Protein AF-A0A535LBJ1-F1 (afdb_monomer_lite)

Foldseek 3Di:
DADAQQRVLVVVVVCVVVVDPDDDDDDDFPDDQPPLVVLLVVLCVVPVPDDDPVVVVSSQVSSCVSSVNVSVVSVVRRVVVV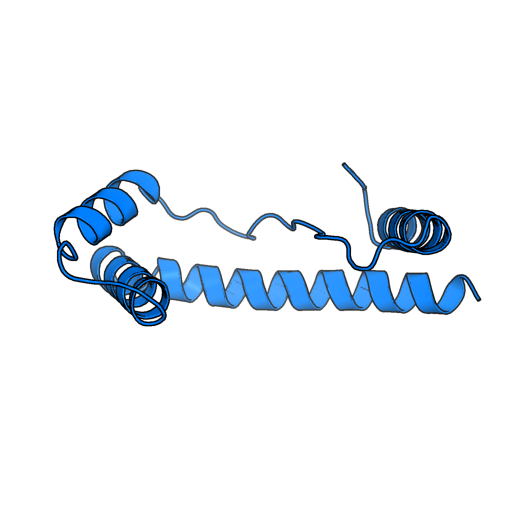VVRVVRNVVSNVVVD

Secondary structure (DSSP, 8-state):
---HHHHHHHHHHHHHHTT-S--------SS--TTHHHHHHHHHHH-TT--GGGHHHHHHHHHHHHTTTHHHHHHHHHHHHHHHHHHHHHHHHHTT-

Sequence (97 aa):
RVDGGEEASRTLAAAWETGSKGVVLCVPPPHELENAEPLVEQAIGELTNLAGAEVTPRLLARVAELSGGRSFEINVDLVVNNARVAAQVARAFAEIG

pLDDT: mean 95.64, std 4.15, range [59.72, 98.25]

Structure (mmCIF, N/CA/C/O backbone):
data_AF-A0A535LBJ1-F1
#
_entry.id   AF-A0A535LBJ1-F1
#
loop_
_atom_site.group_PDB
_atom_site.id
_atom_site.type_symbol
_atom_site.label_atom_id
_atom_site.label_alt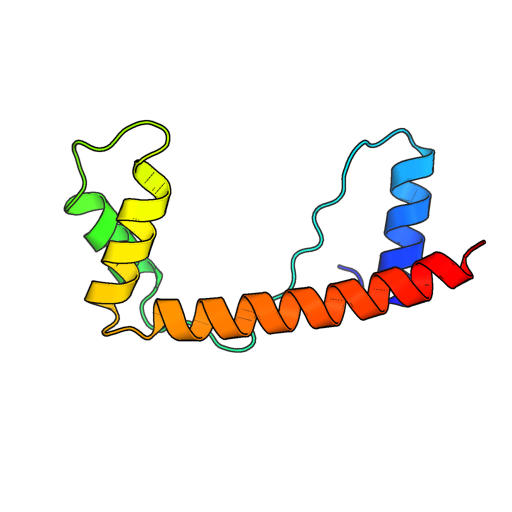_id
_atom_site.label_comp_id
_atom_site.label_asym_id
_atom_site.label_entity_id
_atom_site.label_seq_id
_atom_site.pdbx_PDB_ins_code
_atom_site.Cartn_x
_atom_site.Cartn_y
_atom_site.Cartn_z
_atom_site.occupancy
_atom_site.B_iso_or_equiv
_atom_site.auth_seq_id
_atom_site.auth_comp_id
_atom_site.auth_asym_id
_atom_site.auth_atom_id
_atom_site.pdbx_PDB_model_num
ATOM 1 N N . ARG A 1 1 ? 5.036 12.013 -11.044 1.00 90.88 1 ARG A N 1
ATOM 2 C CA . ARG A 1 1 ? 4.055 11.158 -11.748 1.00 90.88 1 ARG A CA 1
ATOM 3 C C . ARG A 1 1 ? 4.796 10.507 -12.897 1.00 90.88 1 ARG A C 1
ATOM 5 O O . ARG A 1 1 ? 5.603 11.202 -13.490 1.00 90.88 1 ARG A O 1
ATOM 12 N N . VAL A 1 2 ? 4.567 9.222 -13.133 1.00 95.44 2 VAL A N 1
ATOM 13 C CA . VAL A 1 2 ? 5.080 8.487 -14.295 1.00 95.44 2 VAL A CA 1
ATOM 14 C C . VAL A 1 2 ? 3.893 7.781 -14.932 1.00 95.44 2 VAL A C 1
ATOM 16 O O . VAL A 1 2 ? 3.000 7.336 -14.205 1.00 95.44 2 VAL A O 1
ATOM 19 N N . ASP A 1 3 ? 3.858 7.700 -16.253 1.00 94.00 3 ASP A N 1
ATOM 20 C CA . ASP A 1 3 ? 2.769 7.099 -17.004 1.00 94.00 3 ASP A CA 1
ATOM 21 C C . ASP A 1 3 ? 3.275 5.817 -17.702 1.00 94.00 3 ASP A C 1
ATOM 23 O O . ASP A 1 3 ? 4.076 5.829 -18.636 1.00 94.00 3 ASP A O 1
ATOM 27 N N . GLY A 1 4 ? 2.794 4.665 -17.225 1.00 92.69 4 GLY A N 1
ATOM 28 C CA . GLY A 1 4 ? 3.104 3.353 -17.801 1.00 92.69 4 GLY A CA 1
ATOM 29 C C . GLY A 1 4 ? 4.431 2.722 -17.351 1.00 92.69 4 GLY A C 1
ATOM 30 O O . GLY A 1 4 ? 5.237 3.306 -16.626 1.00 92.69 4 GLY A O 1
ATOM 31 N N . GLY A 1 5 ? 4.633 1.468 -17.770 1.00 94.69 5 GLY A N 1
ATOM 32 C CA . GLY A 1 5 ? 5.759 0.638 -17.325 1.00 94.69 5 GLY A CA 1
ATOM 33 C C . GLY A 1 5 ? 7.126 1.104 -17.830 1.00 94.69 5 GLY A C 1
ATOM 34 O O . GLY A 1 5 ? 8.105 0.995 -17.100 1.00 94.69 5 GLY A O 1
ATOM 35 N N . GLU A 1 6 ? 7.189 1.658 -19.043 1.00 95.44 6 GLU A N 1
ATOM 36 C CA . GLU A 1 6 ? 8.439 2.119 -19.664 1.00 95.44 6 GLU A CA 1
ATOM 37 C C . GLU A 1 6 ? 9.001 3.389 -19.019 1.00 95.44 6 GLU A C 1
ATOM 39 O O . GLU A 1 6 ? 10.208 3.526 -18.826 1.00 95.44 6 GLU A O 1
ATOM 44 N N . GLU A 1 7 ? 8.142 4.355 -18.689 1.00 96.31 7 GLU A N 1
ATOM 45 C CA . GLU A 1 7 ? 8.597 5.562 -18.001 1.00 96.31 7 GLU A CA 1
ATOM 46 C C . GLU A 1 7 ? 9.017 5.235 -16.565 1.00 96.31 7 GLU A C 1
ATOM 48 O O . GLU A 1 7 ? 10.059 5.703 -16.094 1.00 96.31 7 GLU A O 1
ATOM 53 N N . ALA A 1 8 ? 8.257 4.366 -15.891 1.00 97.00 8 ALA A N 1
ATOM 54 C CA . ALA A 1 8 ? 8.624 3.859 -14.578 1.00 97.00 8 ALA A CA 1
ATOM 55 C C . ALA A 1 8 ? 9.979 3.129 -14.608 1.00 97.00 8 ALA A C 1
ATOM 57 O O . ALA A 1 8 ? 10.824 3.411 -13.761 1.00 97.00 8 ALA A O 1
ATOM 58 N N . SER A 1 9 ? 10.241 2.254 -15.588 1.00 96.88 9 SER A N 1
ATOM 59 C CA . SER A 1 9 ? 11.510 1.517 -15.664 1.00 96.88 9 SER A CA 1
ATOM 60 C C . SER A 1 9 ? 12.714 2.437 -15.894 1.00 96.88 9 SER A C 1
ATOM 62 O O . SER A 1 9 ? 13.710 2.310 -15.180 1.00 96.88 9 SER A O 1
ATOM 64 N N . ARG A 1 10 ? 12.613 3.426 -16.794 1.00 95.94 10 ARG A N 1
ATOM 65 C CA . ARG A 1 10 ? 13.665 4.447 -16.978 1.00 95.94 10 ARG A CA 1
ATOM 66 C C . ARG A 1 10 ? 13.902 5.275 -15.714 1.00 95.94 10 ARG A C 1
ATOM 68 O O . ARG A 1 10 ? 15.047 5.560 -15.373 1.00 95.94 10 ARG A O 1
ATOM 75 N N . THR A 1 11 ? 12.833 5.624 -14.996 1.00 96.00 11 THR A N 1
ATOM 76 C CA . THR A 1 11 ? 12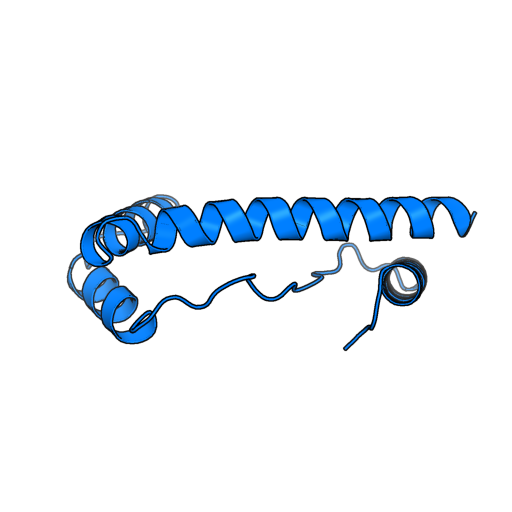.927 6.351 -13.719 1.00 96.00 11 THR A CA 1
ATOM 77 C C . THR A 1 11 ? 13.660 5.527 -12.660 1.00 96.00 11 THR A C 1
ATOM 79 O O . THR A 1 11 ? 14.514 6.057 -11.952 1.00 96.00 11 THR A O 1
ATOM 82 N N . LEU A 1 12 ? 13.358 4.227 -12.567 1.00 95.62 12 LEU A N 1
ATOM 83 C CA . LEU A 1 12 ? 14.045 3.300 -11.664 1.00 95.62 12 LEU A CA 1
ATOM 84 C C . LEU A 1 12 ? 15.537 3.181 -12.012 1.00 95.62 12 LEU A C 1
ATOM 86 O O . LEU A 1 12 ? 16.367 3.276 -11.109 1.00 95.62 12 LEU A O 1
ATOM 90 N N . ALA A 1 13 ? 15.877 3.034 -13.298 1.00 95.00 13 ALA A N 1
ATOM 91 C CA . ALA A 1 13 ? 17.264 2.938 -13.759 1.00 95.00 13 ALA A CA 1
ATOM 92 C C . ALA A 1 13 ? 18.067 4.187 -13.369 1.00 95.00 13 ALA A C 1
ATOM 94 O O . ALA A 1 13 ? 19.064 4.083 -12.654 1.00 95.00 13 ALA A O 1
ATOM 95 N N . ALA A 1 14 ? 17.559 5.371 -13.726 1.00 94.88 14 ALA A N 1
ATOM 96 C CA . ALA A 1 14 ? 18.191 6.640 -13.381 1.00 94.88 14 ALA A CA 1
ATOM 97 C C . ALA A 1 14 ? 18.328 6.822 -11.859 1.00 94.88 14 ALA A C 1
ATOM 99 O O . ALA A 1 14 ? 19.368 7.263 -11.375 1.00 94.88 14 ALA A O 1
ATOM 100 N N . ALA A 1 15 ? 17.309 6.452 -11.073 1.00 95.25 15 ALA A N 1
ATOM 101 C CA . ALA A 1 15 ? 17.376 6.551 -9.616 1.00 95.25 15 ALA A CA 1
ATOM 102 C C . ALA A 1 15 ? 18.491 5.671 -9.028 1.00 95.25 15 ALA A C 1
ATOM 104 O O . ALA A 1 15 ? 19.211 6.106 -8.126 1.00 95.25 15 ALA A O 1
ATOM 105 N N . TRP A 1 16 ? 18.669 4.450 -9.532 1.00 95.38 16 TRP A N 1
ATOM 106 C CA . TRP A 1 16 ? 19.707 3.540 -9.046 1.00 95.38 16 TRP A CA 1
ATOM 107 C C . TRP A 1 16 ? 21.118 3.919 -9.506 1.00 95.38 16 TRP A C 1
ATOM 109 O O . TRP A 1 16 ? 22.059 3.718 -8.739 1.00 95.38 16 TRP A O 1
ATOM 119 N N . GLU A 1 17 ? 21.273 4.566 -10.664 1.00 95.38 17 GLU A N 1
ATOM 120 C CA . GLU A 1 17 ? 22.552 5.156 -11.096 1.00 95.38 17 GLU A CA 1
ATOM 121 C C . GLU A 1 17 ? 23.064 6.232 -10.124 1.00 95.38 17 GLU A C 1
ATOM 123 O O . GLU A 1 17 ? 24.271 6.383 -9.945 1.00 95.38 17 GLU A O 1
ATOM 128 N N . THR A 1 18 ? 22.166 6.932 -9.418 1.00 95.81 18 THR A N 1
ATOM 129 C CA . THR A 1 18 ? 22.555 7.905 -8.376 1.00 95.81 18 THR A CA 1
ATOM 130 C C . THR A 1 18 ? 23.021 7.264 -7.061 1.00 95.81 18 THR A C 1
ATOM 132 O O . THR A 1 18 ? 23.419 7.969 -6.134 1.00 95.81 18 THR A O 1
ATOM 135 N N . GLY A 1 19 ? 22.967 5.932 -6.945 1.00 95.81 19 GLY A N 1
ATOM 136 C CA . GLY A 1 19 ? 23.317 5.193 -5.729 1.00 95.81 19 GLY A CA 1
ATOM 137 C C . GLY A 1 19 ? 22.158 4.966 -4.751 1.00 95.81 19 GLY A C 1
ATOM 138 O O . GLY A 1 19 ? 22.391 4.449 -3.651 1.00 95.81 19 GLY A O 1
ATOM 139 N N . SER A 1 20 ? 20.918 5.305 -5.133 1.00 95.69 20 SER A N 1
ATOM 140 C CA . SER A 1 20 ? 19.721 5.000 -4.335 1.00 95.69 20 SER A CA 1
ATOM 141 C C . SER A 1 20 ? 19.584 3.496 -4.065 1.00 95.69 20 SER A C 1
ATOM 143 O O . SER A 1 20 ? 19.941 2.659 -4.893 1.00 95.69 20 SER A O 1
ATOM 145 N N . LYS A 1 21 ? 19.038 3.140 -2.895 1.00 93.69 21 LYS A N 1
ATOM 146 C CA . LYS A 1 21 ? 18.805 1.744 -2.475 1.00 93.69 21 LYS A CA 1
ATOM 147 C C . LYS A 1 21 ? 17.364 1.276 -2.663 1.00 93.69 21 LYS A C 1
ATOM 149 O O . LYS A 1 21 ? 17.086 0.099 -2.467 1.00 93.69 21 LYS A O 1
ATOM 154 N N . GLY A 1 22 ? 16.456 2.170 -3.045 1.00 93.69 22 GLY A N 1
ATOM 155 C CA . GLY A 1 22 ? 15.049 1.836 -3.218 1.00 93.69 22 GLY A CA 1
ATOM 156 C C . GLY A 1 22 ? 14.244 2.969 -3.838 1.00 93.69 22 GLY A C 1
ATOM 157 O O . GLY A 1 22 ? 14.621 4.137 -3.767 1.00 93.69 22 GLY A O 1
ATOM 158 N N . VAL A 1 23 ? 13.125 2.598 -4.451 1.00 95.44 23 VAL A N 1
ATOM 159 C CA . VAL A 1 23 ? 12.121 3.509 -5.006 1.00 95.44 23 VAL A CA 1
ATOM 160 C C . VAL A 1 23 ? 10.751 2.961 -4.617 1.00 95.44 23 VAL A C 1
ATOM 162 O O . VAL A 1 23 ? 10.532 1.753 -4.687 1.00 95.44 23 VAL A O 1
ATOM 165 N N . VAL A 1 24 ? 9.832 3.836 -4.207 1.00 96.62 24 VAL A N 1
ATOM 166 C CA . VAL A 1 24 ? 8.434 3.468 -3.946 1.00 96.62 24 VAL A CA 1
ATOM 167 C C . VAL A 1 24 ? 7.590 3.910 -5.136 1.00 96.62 24 VAL A C 1
ATOM 169 O O . VAL A 1 24 ? 7.449 5.104 -5.391 1.00 96.62 24 VAL A O 1
ATOM 172 N N . LEU A 1 25 ? 7.032 2.943 -5.865 1.00 96.50 25 LEU A N 1
ATOM 173 C CA . LEU A 1 25 ? 6.071 3.195 -6.936 1.00 96.50 25 LEU A CA 1
ATOM 174 C C . LEU A 1 25 ? 4.650 3.046 -6.383 1.00 96.50 25 LEU A C 1
ATOM 176 O O . LEU A 1 25 ? 4.177 1.934 -6.162 1.00 96.50 25 LEU A O 1
ATOM 180 N N . CYS A 1 26 ? 3.978 4.171 -6.148 1.00 96.88 26 CYS A N 1
ATOM 181 C CA . CYS A 1 26 ? 2.608 4.180 -5.642 1.00 96.88 26 CYS A CA 1
ATOM 182 C C . CYS A 1 26 ? 1.611 3.959 -6.783 1.00 96.88 26 CYS A C 1
ATOM 184 O O . CYS A 1 26 ? 1.538 4.765 -7.712 1.00 96.88 26 CYS A O 1
ATOM 186 N N . VAL A 1 27 ? 0.820 2.892 -6.683 1.00 96.06 27 VAL A N 1
ATOM 187 C CA . VAL A 1 27 ? -0.258 2.568 -7.622 1.00 96.06 27 VAL A CA 1
ATOM 188 C C . VAL A 1 27 ? -1.594 2.803 -6.910 1.00 96.06 27 VAL A C 1
ATOM 190 O O . VAL A 1 27 ? -1.769 2.306 -5.795 1.00 96.06 27 VAL A O 1
ATOM 193 N N . PRO A 1 28 ? -2.530 3.570 -7.497 1.00 93.88 28 PRO A N 1
ATOM 194 C CA . PRO A 1 28 ? -3.836 3.783 -6.888 1.00 93.88 28 PRO A CA 1
ATOM 195 C C . PRO A 1 28 ? -4.624 2.463 -6.802 1.00 93.88 28 PRO A C 1
ATOM 197 O O . PRO A 1 28 ? -4.473 1.597 -7.676 1.00 93.88 28 PRO A O 1
ATOM 200 N N . PRO A 1 29 ? -5.476 2.290 -5.776 1.00 92.50 29 PRO A N 1
ATOM 201 C CA . PRO A 1 29 ? -6.342 1.125 -5.697 1.00 92.50 29 PRO A CA 1
ATOM 202 C C . PRO A 1 29 ? -7.369 1.135 -6.842 1.00 92.50 29 PRO A C 1
ATOM 204 O O . PRO A 1 29 ? -7.772 2.209 -7.293 1.00 92.50 29 PRO A O 1
ATOM 207 N N . PRO A 1 30 ? -7.827 -0.040 -7.314 1.00 91.69 30 PRO A N 1
ATOM 208 C CA . PRO A 1 30 ? -8.883 -0.119 -8.329 1.00 91.69 30 PRO A CA 1
ATOM 209 C C . PRO A 1 30 ? -10.215 0.498 -7.876 1.00 91.69 30 PRO A C 1
ATOM 211 O O . PRO A 1 30 ? -10.990 0.972 -8.705 1.00 91.69 30 PRO A O 1
ATOM 214 N N . HIS A 1 31 ? -10.467 0.486 -6.564 1.00 93.75 31 HIS A N 1
ATOM 215 C CA . HIS A 1 31 ? -11.686 0.975 -5.928 1.00 93.75 31 HIS A CA 1
ATOM 216 C C . HIS A 1 31 ? -11.350 1.704 -4.626 1.00 93.75 31 HIS A C 1
ATOM 218 O O . HIS A 1 31 ? -10.405 1.335 -3.927 1.00 93.75 31 HIS A O 1
ATOM 224 N N . GLU A 1 32 ? -12.143 2.717 -4.289 1.00 94.44 32 GLU A N 1
ATOM 225 C CA . GLU A 1 32 ? -12.038 3.414 -3.008 1.00 94.44 32 GLU A CA 1
ATOM 226 C C . GLU A 1 32 ? -12.882 2.725 -1.934 1.00 94.44 32 GLU A C 1
ATOM 228 O O . GLU A 1 32 ? -13.909 2.104 -2.218 1.00 94.44 32 GLU A O 1
ATOM 233 N N . LEU A 1 33 ? -12.441 2.847 -0.683 1.00 95.56 33 LEU A N 1
ATOM 234 C CA . LEU A 1 33 ? -13.227 2.450 0.476 1.00 95.56 33 LEU A CA 1
ATOM 235 C C . LEU A 1 33 ? -14.051 3.652 0.944 1.00 95.56 33 LEU A C 1
ATOM 237 O O . LEU A 1 33 ? -13.497 4.652 1.400 1.00 95.56 33 LEU A O 1
ATOM 241 N N . GLU A 1 34 ? -15.373 3.541 0.864 1.00 94.75 34 GLU A N 1
ATOM 242 C CA . GLU A 1 34 ? -16.274 4.556 1.409 1.00 94.75 34 GLU A CA 1
ATOM 243 C C . GLU A 1 34 ? -16.049 4.731 2.917 1.00 94.75 34 GLU A C 1
ATOM 245 O O . GLU A 1 34 ? -15.906 3.755 3.654 1.00 94.75 34 GLU A O 1
ATOM 250 N N . ASN A 1 35 ? -16.036 5.985 3.381 1.00 94.81 35 ASN A N 1
ATOM 251 C CA . ASN A 1 35 ? -15.832 6.340 4.790 1.00 94.81 35 ASN A CA 1
ATOM 252 C C . ASN A 1 35 ? -14.535 5.775 5.404 1.00 94.81 35 ASN A C 1
ATOM 254 O O . ASN A 1 35 ? -14.481 5.542 6.612 1.00 94.81 35 ASN A O 1
ATOM 258 N N . ALA A 1 36 ? -13.484 5.567 4.601 1.00 95.88 36 ALA A N 1
ATOM 259 C CA . ALA A 1 36 ? -12.213 5.023 5.079 1.00 95.88 36 ALA A CA 1
ATOM 260 C C . ALA A 1 36 ? -11.646 5.788 6.286 1.00 95.88 36 ALA A C 1
ATOM 262 O O . ALA A 1 36 ? -11.233 5.167 7.260 1.00 95.88 36 ALA A O 1
ATOM 263 N N . GLU A 1 37 ? -11.652 7.121 6.237 1.00 97.44 37 GLU A N 1
ATOM 264 C CA . GLU A 1 37 ? -11.113 7.971 7.302 1.00 97.44 37 GLU A CA 1
ATOM 265 C C . GLU A 1 37 ? -11.890 7.812 8.626 1.00 97.44 37 GLU A C 1
ATOM 267 O O . GLU A 1 37 ? -11.266 7.387 9.600 1.00 97.44 37 GLU A O 1
ATOM 272 N N . PRO A 1 38 ? -13.232 7.964 8.672 1.00 98.19 38 PRO A N 1
ATOM 273 C CA . PRO A 1 38 ? -14.013 7.644 9.870 1.00 98.19 38 PRO A CA 1
ATOM 274 C C . PRO A 1 38 ? -13.791 6.227 10.425 1.00 98.19 38 PRO A C 1
ATOM 276 O O . PRO A 1 38 ? -13.710 6.042 11.639 1.00 98.19 38 PRO A O 1
ATOM 279 N N . LEU A 1 39 ? -13.672 5.214 9.558 1.00 98.06 39 LEU A N 1
ATOM 280 C CA . LEU A 1 39 ? -13.441 3.827 9.986 1.00 98.06 39 LEU A CA 1
ATOM 281 C C . LEU A 1 39 ? -12.061 3.650 10.635 1.00 98.06 39 LEU A C 1
ATOM 283 O O . LEU A 1 39 ? -11.927 2.924 11.621 1.00 98.06 39 LEU A O 1
ATOM 287 N N . VAL A 1 40 ? -11.035 4.307 10.090 1.00 97.31 40 VAL A N 1
ATOM 288 C CA . VAL A 1 40 ? -9.673 4.284 10.638 1.00 97.31 40 VAL A CA 1
ATOM 289 C C . VAL A 1 40 ? -9.613 5.031 11.967 1.00 97.31 40 VAL A C 1
ATOM 291 O O . VAL A 1 40 ? -9.054 4.502 12.927 1.00 97.31 40 VAL A O 1
ATOM 294 N N . GLU A 1 41 ? -10.217 6.216 12.058 1.00 97.75 41 GLU A N 1
ATOM 295 C CA . GLU A 1 41 ? -10.283 6.989 13.303 1.00 97.75 41 GLU A CA 1
ATOM 296 C C . GLU A 1 41 ? -10.980 6.203 14.417 1.00 97.75 41 GLU A C 1
ATOM 298 O O . GLU A 1 41 ? -10.463 6.119 15.535 1.00 97.75 41 GLU A O 1
ATOM 303 N N . GLN A 1 42 ? -12.104 5.553 14.101 1.00 98.12 42 GLN A N 1
ATOM 304 C CA . GLN A 1 42 ? -12.793 4.680 15.045 1.00 98.12 42 GLN A CA 1
ATOM 305 C C . GLN A 1 42 ? -11.895 3.514 15.489 1.00 98.12 42 GLN A C 1
ATOM 307 O O . GLN A 1 42 ? -11.768 3.263 16.688 1.00 98.12 42 GLN A O 1
ATOM 312 N N . ALA A 1 43 ? -11.232 2.823 14.555 1.00 97.38 43 ALA A N 1
ATOM 313 C CA . ALA A 1 43 ? -10.341 1.710 14.885 1.00 97.38 43 ALA A CA 1
ATOM 314 C C . ALA A 1 43 ? -9.172 2.140 15.792 1.00 97.38 43 ALA A C 1
ATOM 316 O O . ALA A 1 43 ? -8.814 1.410 16.716 1.00 97.38 43 ALA A O 1
ATOM 317 N N . ILE A 1 44 ? -8.600 3.327 15.567 1.00 96.38 44 ILE A N 1
ATOM 318 C CA . ILE A 1 44 ? -7.546 3.900 16.418 1.00 96.38 44 ILE A CA 1
ATOM 319 C C . ILE A 1 44 ? -8.087 4.200 17.822 1.00 96.38 44 ILE A C 1
ATOM 321 O O . ILE A 1 44 ? -7.436 3.862 18.811 1.00 96.38 44 ILE A O 1
ATOM 325 N N . GLY A 1 45 ? -9.284 4.787 17.920 1.00 96.88 45 GLY A N 1
ATOM 326 C CA . GLY A 1 45 ? -9.928 5.102 19.198 1.00 96.88 45 GLY A CA 1
ATOM 327 C C . GLY A 1 45 ? -10.265 3.872 20.048 1.00 96.88 45 GLY A C 1
ATOM 328 O O . GLY A 1 45 ? -10.265 3.954 21.274 1.00 96.88 45 GLY A O 1
ATOM 329 N N . GLU A 1 46 ? -10.509 2.720 19.422 1.00 96.50 46 GLU A N 1
ATOM 330 C CA . GLU A 1 46 ? -10.786 1.457 20.118 1.00 96.50 46 GLU A CA 1
ATOM 331 C C . GLU A 1 46 ? -9.512 0.695 20.536 1.00 96.50 46 GLU A C 1
ATOM 333 O O . GLU A 1 46 ? -9.554 -0.145 21.437 1.00 96.50 46 GLU A O 1
ATOM 338 N N . LEU A 1 47 ? -8.364 0.984 19.913 1.00 94.69 47 LEU A N 1
ATOM 339 C CA . LEU A 1 47 ? -7.110 0.235 20.066 1.00 94.69 47 LEU A CA 1
ATOM 340 C C . LEU A 1 47 ? -6.013 1.034 20.795 1.00 94.69 47 LEU A C 1
ATOM 342 O O . LEU A 1 47 ? -4.846 1.036 20.404 1.00 94.69 47 LEU A O 1
ATOM 346 N N . THR A 1 48 ? -6.372 1.678 21.905 1.00 91.00 48 THR A N 1
ATOM 347 C CA . THR A 1 48 ? -5.515 2.640 22.630 1.00 91.00 48 THR A CA 1
ATOM 348 C C . THR A 1 48 ? -4.288 2.050 23.333 1.00 91.00 48 THR A C 1
ATOM 350 O O . THR A 1 48 ? -3.366 2.792 23.659 1.00 91.00 48 THR A O 1
ATOM 353 N N . ASN A 1 49 ? -4.244 0.733 23.555 1.00 91.62 49 ASN A N 1
ATOM 354 C CA . ASN A 1 49 ? -3.168 0.055 24.296 1.00 91.62 49 ASN A CA 1
ATOM 355 C C . ASN A 1 49 ? -2.246 -0.799 23.405 1.00 91.62 49 ASN A C 1
ATOM 357 O O . ASN A 1 49 ? -1.582 -1.707 23.902 1.00 91.62 49 ASN A O 1
ATOM 361 N N . LEU A 1 50 ? -2.221 -0.556 22.091 1.00 92.69 50 LEU A N 1
ATOM 362 C CA . LEU A 1 50 ? -1.342 -1.276 21.167 1.00 92.69 50 LEU A CA 1
ATOM 363 C C . LEU A 1 50 ? -0.017 -0.547 20.946 1.00 92.69 50 LEU A C 1
ATOM 365 O O . LEU A 1 50 ? 0.018 0.669 20.778 1.00 92.69 50 LEU A O 1
ATOM 369 N N . ALA A 1 51 ? 1.072 -1.311 20.866 1.00 93.25 51 ALA A N 1
ATOM 370 C CA . ALA A 1 51 ? 2.393 -0.789 20.547 1.00 93.25 51 ALA A CA 1
ATOM 371 C C . ALA A 1 51 ? 3.216 -1.795 19.732 1.00 93.25 51 ALA A C 1
ATOM 373 O O . ALA A 1 51 ? 2.968 -3.000 19.737 1.00 93.25 51 ALA A O 1
ATOM 374 N N . GLY A 1 52 ? 4.225 -1.284 19.028 1.00 95.38 52 GLY A N 1
ATOM 375 C CA . GLY A 1 52 ? 5.161 -2.108 18.270 1.00 95.38 52 GLY A CA 1
ATOM 376 C C . GLY A 1 52 ? 4.511 -2.860 17.106 1.00 95.38 52 GLY A C 1
ATOM 377 O O . GLY A 1 52 ? 3.620 -2.351 16.428 1.00 95.38 52 GLY A O 1
ATOM 378 N N . ALA A 1 53 ? 4.991 -4.078 16.853 1.00 95.31 53 ALA A N 1
ATOM 379 C CA . ALA A 1 53 ? 4.630 -4.865 15.673 1.00 95.31 53 ALA A CA 1
ATOM 380 C C . ALA A 1 53 ? 3.151 -5.294 15.627 1.00 95.31 53 ALA A C 1
ATOM 382 O O . ALA A 1 53 ? 2.658 -5.664 14.564 1.00 95.31 53 ALA A O 1
ATOM 383 N N . GLU A 1 54 ? 2.436 -5.231 16.753 1.00 94.69 54 GLU A N 1
ATOM 384 C CA . GLU A 1 54 ? 1.023 -5.609 16.828 1.00 94.69 54 GLU A CA 1
ATOM 385 C C . GLU A 1 54 ? 0.083 -4.521 16.295 1.00 94.69 54 GLU A C 1
ATOM 387 O O . GLU A 1 54 ? -1.048 -4.827 15.923 1.00 94.69 54 GLU A O 1
ATOM 392 N N . VAL A 1 55 ? 0.535 -3.264 16.210 1.00 95.50 55 VAL A N 1
ATOM 393 C CA . VAL A 1 55 ? -0.313 -2.118 15.840 1.00 95.50 55 VAL A CA 1
ATOM 394 C C . VAL A 1 55 ? -0.952 -2.315 14.464 1.00 95.50 55 VAL A C 1
ATOM 396 O O . VAL A 1 55 ? -2.175 -2.338 14.346 1.00 95.50 55 VAL A O 1
ATOM 399 N N . THR A 1 56 ? -0.141 -2.516 13.423 1.00 95.75 56 THR A N 1
ATOM 400 C CA . THR A 1 56 ? -0.621 -2.647 12.039 1.00 95.75 56 THR A CA 1
ATOM 401 C C . THR A 1 56 ? -1.574 -3.828 11.822 1.00 95.75 56 THR A C 1
ATOM 403 O O . THR A 1 56 ? -2.667 -3.595 11.303 1.00 95.75 56 THR A O 1
ATOM 406 N N . PRO A 1 57 ? -1.245 -5.084 12.198 1.00 96.38 57 PRO A N 1
ATOM 407 C CA . PRO A 1 57 ? -2.151 -6.205 11.950 1.00 96.38 57 PRO A CA 1
ATOM 408 C C . PRO A 1 57 ? -3.480 -6.059 12.702 1.00 96.38 57 PRO A C 1
ATOM 410 O O . PRO A 1 57 ? -4.525 -6.424 12.167 1.00 96.38 57 PRO A O 1
ATOM 413 N N . ARG A 1 58 ? -3.470 -5.484 13.911 1.00 97.56 58 ARG A N 1
ATOM 414 C CA . ARG A 1 58 ? -4.687 -5.270 14.705 1.00 97.56 58 ARG A CA 1
ATOM 415 C C . ARG A 1 58 ? -5.549 -4.137 14.147 1.00 97.56 58 ARG A C 1
ATOM 417 O O . ARG A 1 58 ? -6.761 -4.310 14.061 1.00 97.56 58 ARG A O 1
ATOM 424 N N . LEU A 1 59 ? -4.945 -3.025 13.719 1.00 97.06 59 LEU A N 1
ATOM 425 C CA . LEU A 1 59 ? -5.669 -1.927 13.067 1.00 97.06 59 LEU A CA 1
ATOM 426 C C . LEU A 1 59 ? -6.327 -2.386 11.764 1.00 97.06 59 LEU A C 1
ATOM 428 O O . LEU A 1 59 ? -7.515 -2.151 11.568 1.00 97.06 59 LEU A O 1
ATOM 432 N N . LEU A 1 60 ? -5.588 -3.083 10.896 1.00 97.19 60 LEU A N 1
ATOM 433 C CA . LEU A 1 60 ? -6.131 -3.561 9.621 1.00 97.19 60 LEU A CA 1
ATOM 434 C C . LEU A 1 60 ? -7.268 -4.568 9.823 1.00 97.19 60 LEU A C 1
ATOM 436 O O . LEU A 1 60 ? -8.293 -4.466 9.149 1.00 97.19 60 LEU A O 1
ATOM 440 N N . ALA A 1 61 ? -7.121 -5.496 10.776 1.00 97.94 61 ALA A N 1
ATOM 441 C CA . ALA A 1 61 ? -8.194 -6.419 11.139 1.00 97.94 61 ALA A CA 1
ATOM 442 C C . ALA A 1 61 ? -9.438 -5.663 11.622 1.00 97.94 61 ALA A C 1
ATOM 444 O O . ALA A 1 61 ? -10.549 -5.955 11.182 1.00 97.94 61 ALA A O 1
ATOM 445 N N . ARG A 1 62 ? -9.258 -4.636 12.462 1.00 98.06 62 ARG A N 1
ATOM 446 C CA . ARG A 1 62 ? -10.389 -3.877 12.988 1.00 98.06 62 ARG A CA 1
ATOM 447 C C . ARG A 1 62 ? -11.105 -3.052 11.920 1.00 98.06 62 ARG A C 1
ATOM 449 O O . ARG A 1 62 ? -12.330 -3.038 11.884 1.00 98.06 62 ARG A O 1
ATOM 456 N N . VAL A 1 63 ? -10.371 -2.425 11.002 1.00 98.12 63 VAL A N 1
ATOM 457 C CA . VAL A 1 63 ? -10.969 -1.715 9.857 1.00 98.12 63 VAL A CA 1
ATOM 458 C C . VAL A 1 63 ? -11.714 -2.688 8.932 1.00 98.12 63 VAL A C 1
ATOM 460 O O . VAL A 1 63 ? -12.759 -2.341 8.381 1.00 98.12 63 VAL A O 1
ATOM 463 N N . ALA A 1 64 ? -11.227 -3.923 8.769 1.00 98.12 64 ALA A N 1
ATOM 464 C CA . ALA A 1 64 ? -11.957 -4.964 8.041 1.00 98.12 64 ALA A CA 1
ATOM 465 C C . ALA A 1 64 ? -13.279 -5.329 8.726 1.00 98.12 64 ALA A C 1
ATOM 467 O O . ALA A 1 64 ? -14.302 -5.392 8.053 1.00 98.12 64 ALA A O 1
ATOM 468 N N . GLU A 1 65 ? -13.298 -5.481 10.049 1.00 98.19 65 GLU A N 1
ATOM 469 C CA . GLU A 1 65 ? -14.536 -5.718 10.803 1.00 98.19 65 GLU A CA 1
ATOM 470 C C . GLU A 1 65 ? -15.525 -4.548 10.679 1.00 98.19 65 GLU A C 1
ATOM 472 O O . GLU A 1 65 ? -16.689 -4.764 10.345 1.00 98.19 65 GLU A O 1
ATOM 477 N N . LEU A 1 66 ? -15.064 -3.309 10.896 1.00 98.25 66 LEU A N 1
ATOM 478 C CA . LEU A 1 66 ? -15.907 -2.107 10.841 1.00 98.25 66 LEU A CA 1
ATOM 479 C C . LEU A 1 66 ? -16.487 -1.848 9.443 1.00 98.25 66 LEU A C 1
ATOM 481 O O . LEU A 1 66 ? -17.598 -1.341 9.320 1.00 98.25 66 LEU A O 1
ATOM 485 N N . SER A 1 67 ? -15.759 -2.225 8.389 1.00 97.81 67 SER A N 1
ATOM 486 C CA . SER A 1 67 ? -16.218 -2.114 6.997 1.00 97.81 67 SER A CA 1
ATOM 487 C C . SER A 1 67 ? -17.037 -3.317 6.511 1.00 97.81 67 SER A C 1
ATOM 489 O O . SER A 1 67 ? -17.347 -3.398 5.322 1.00 97.81 67 SER A O 1
ATOM 491 N N . GLY A 1 68 ? -17.355 -4.287 7.379 1.00 97.56 68 GLY A N 1
ATOM 492 C CA . GLY A 1 68 ? -18.063 -5.510 6.985 1.00 97.56 68 GLY A CA 1
ATOM 493 C C . GLY A 1 68 ? -17.291 -6.369 5.974 1.00 97.56 68 GLY A C 1
ATOM 494 O O . GLY A 1 68 ? -17.899 -7.032 5.141 1.00 97.56 68 GLY A O 1
ATOM 495 N N . GLY A 1 69 ? -15.957 -6.321 6.007 1.00 97.25 69 GLY A N 1
ATOM 496 C CA . GLY A 1 69 ? -15.052 -7.051 5.114 1.00 97.25 69 GLY A CA 1
ATOM 497 C C . GLY A 1 69 ? -14.610 -6.281 3.864 1.00 97.25 69 GLY A C 1
ATOM 498 O O . GLY A 1 69 ? -13.659 -6.699 3.203 1.00 97.25 69 GLY A O 1
ATOM 499 N N . ARG A 1 70 ? -15.217 -5.128 3.551 1.00 97.31 70 ARG A N 1
ATOM 500 C CA . ARG A 1 70 ? -14.934 -4.386 2.306 1.00 97.31 70 ARG A CA 1
ATOM 501 C C . ARG A 1 70 ? -13.492 -3.895 2.198 1.00 97.31 70 ARG A C 1
ATOM 503 O O . ARG A 1 70 ? -12.921 -3.953 1.112 1.00 97.31 70 ARG A O 1
ATOM 510 N N . SER A 1 71 ? -12.876 -3.444 3.294 1.00 97.25 71 SER A N 1
ATOM 511 C CA . SER A 1 71 ? -11.474 -3.000 3.258 1.00 97.25 71 SER A CA 1
ATOM 512 C C . SER A 1 71 ? -10.508 -4.146 2.942 1.00 97.25 71 SER A C 1
ATOM 514 O O . SER A 1 71 ? -9.506 -3.936 2.260 1.00 97.25 71 SER A O 1
ATOM 516 N N . PHE A 1 72 ? -10.823 -5.367 3.389 1.00 97.00 72 PHE A N 1
ATOM 517 C CA . PHE A 1 72 ? -10.034 -6.557 3.092 1.00 97.00 72 PHE A CA 1
ATOM 518 C C . PHE A 1 72 ? -10.134 -6.930 1.611 1.00 97.00 72 PHE A C 1
ATOM 520 O O . PHE A 1 72 ? -9.106 -7.136 0.972 1.00 97.00 72 PHE A O 1
ATOM 527 N N . GLU A 1 73 ? -11.347 -6.951 1.053 1.00 97.25 73 GLU A N 1
ATOM 528 C CA . GLU A 1 73 ? -11.570 -7.219 -0.374 1.00 97.25 73 GLU A CA 1
ATOM 529 C C . GLU A 1 73 ? -10.825 -6.212 -1.264 1.00 97.25 73 GLU A C 1
ATOM 531 O O . GLU A 1 73 ? -10.062 -6.610 -2.143 1.00 97.25 73 GLU A O 1
ATOM 536 N N . ILE A 1 74 ? -10.949 -4.912 -0.973 1.00 96.88 74 ILE A N 1
ATOM 537 C CA . ILE A 1 74 ? -10.233 -3.854 -1.706 1.00 96.88 74 ILE A CA 1
ATOM 538 C C . ILE A 1 74 ? -8.713 -4.029 -1.590 1.00 96.88 74 ILE A C 1
ATOM 540 O O . ILE A 1 74 ? -7.991 -3.814 -2.564 1.00 96.88 74 ILE A O 1
ATOM 544 N N . ASN A 1 75 ? -8.204 -4.433 -0.422 1.00 96.44 75 ASN A N 1
ATOM 545 C CA . ASN A 1 75 ? -6.773 -4.667 -0.239 1.00 96.44 75 ASN A CA 1
ATOM 546 C C . ASN A 1 75 ? -6.269 -5.858 -1.077 1.00 96.44 75 ASN A C 1
ATOM 548 O O . ASN A 1 75 ? -5.172 -5.798 -1.631 1.00 96.44 75 ASN A O 1
ATOM 552 N N . VAL A 1 76 ? -7.072 -6.918 -1.226 1.00 97.00 76 VAL A N 1
ATOM 553 C CA . VAL A 1 76 ? -6.756 -8.035 -2.134 1.00 97.00 76 VAL A CA 1
ATOM 554 C C . VAL A 1 76 ? -6.661 -7.536 -3.578 1.00 97.00 76 VAL A C 1
ATOM 556 O O . VAL A 1 76 ? -5.655 -7.789 -4.246 1.00 97.00 76 VAL A O 1
ATOM 559 N N . ASP A 1 77 ? -7.646 -6.764 -4.039 1.00 97.62 77 ASP A N 1
ATOM 560 C CA . ASP A 1 77 ? -7.653 -6.203 -5.395 1.00 97.62 77 ASP A CA 1
ATOM 561 C C . ASP A 1 77 ? -6.475 -5.248 -5.639 1.00 97.62 77 ASP A C 1
ATOM 563 O O . ASP A 1 77 ? -5.841 -5.286 -6.699 1.00 97.62 77 ASP A O 1
ATOM 567 N N . LEU A 1 78 ? -6.127 -4.426 -4.644 1.00 97.19 78 LEU A N 1
ATOM 568 C CA . LEU A 1 78 ? -4.956 -3.550 -4.673 1.00 97.19 78 LEU A CA 1
ATOM 569 C C . LEU A 1 78 ? -3.658 -4.353 -4.817 1.00 97.19 78 LEU A C 1
ATOM 571 O O . LEU A 1 78 ? -2.830 -4.014 -5.659 1.00 97.19 78 LEU A O 1
ATOM 575 N N . VAL A 1 79 ? -3.470 -5.428 -4.046 1.00 97.81 79 VAL A N 1
ATOM 576 C CA . VAL A 1 79 ? -2.267 -6.273 -4.144 1.00 97.81 79 VAL A CA 1
ATOM 577 C C . VAL A 1 79 ? -2.159 -6.918 -5.526 1.00 97.81 79 VAL A C 1
ATOM 579 O O . VAL A 1 79 ? -1.080 -6.909 -6.123 1.00 97.81 79 VAL A O 1
ATOM 582 N N . VAL A 1 80 ? -3.267 -7.423 -6.075 1.00 98.00 80 VAL A N 1
ATOM 583 C CA . VAL A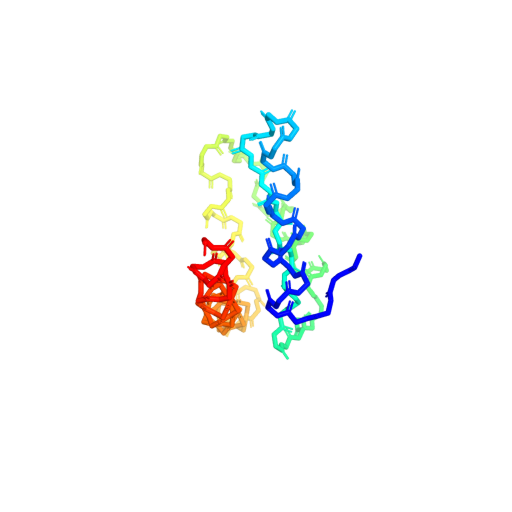 1 80 ? -3.301 -7.982 -7.437 1.00 98.00 80 VAL A CA 1
ATOM 584 C C . VAL A 1 80 ? -2.956 -6.912 -8.478 1.00 98.00 80 VAL A C 1
ATOM 586 O O . VAL A 1 80 ? -2.185 -7.174 -9.407 1.00 98.00 80 VAL A O 1
ATOM 589 N N . ASN A 1 81 ? -3.477 -5.693 -8.322 1.00 97.62 81 ASN A N 1
ATOM 590 C CA . ASN A 1 81 ? -3.158 -4.576 -9.206 1.00 97.62 81 ASN A CA 1
ATOM 591 C C . ASN A 1 81 ? -1.675 -4.176 -9.118 1.00 97.62 81 ASN A C 1
ATOM 593 O O . ASN A 1 81 ? -1.013 -4.034 -10.149 1.00 97.62 81 ASN A O 1
ATOM 597 N N . ASN A 1 82 ? -1.125 -4.089 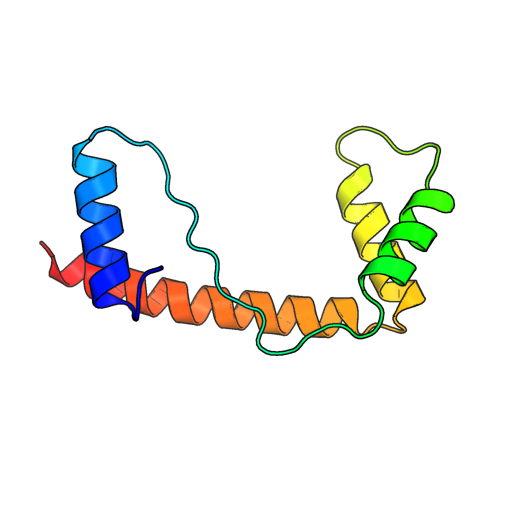-7.905 1.00 97.88 82 ASN A N 1
ATOM 598 C CA . ASN A 1 82 ? 0.289 -3.803 -7.664 1.00 97.88 82 ASN A CA 1
ATOM 599 C C . ASN A 1 82 ? 1.186 -4.858 -8.315 1.00 97.88 82 ASN A C 1
ATOM 601 O O . ASN A 1 82 ? 2.155 -4.506 -8.982 1.00 97.88 82 ASN A O 1
ATOM 605 N N . ALA A 1 83 ? 0.842 -6.144 -8.188 1.00 98.19 83 ALA A N 1
ATOM 606 C CA . ALA A 1 83 ? 1.583 -7.233 -8.820 1.00 98.19 83 ALA A CA 1
ATOM 607 C C . ALA A 1 83 ? 1.563 -7.133 -10.355 1.00 98.19 83 ALA A C 1
ATOM 609 O O . ALA A 1 83 ? 2.594 -7.320 -11.004 1.00 98.19 83 ALA A O 1
ATOM 610 N N . ARG A 1 84 ? 0.412 -6.784 -10.947 1.00 97.38 84 ARG A N 1
ATOM 611 C CA . ARG A 1 84 ? 0.283 -6.576 -12.397 1.00 97.38 84 ARG A CA 1
ATOM 612 C C . ARG A 1 84 ? 1.167 -5.429 -12.887 1.00 97.38 84 ARG A C 1
ATOM 614 O O . ARG A 1 84 ? 1.895 -5.608 -13.861 1.00 97.38 84 ARG A O 1
ATOM 621 N N . VAL A 1 85 ? 1.119 -4.274 -12.221 1.00 97.31 85 VAL A N 1
ATOM 622 C CA . VAL A 1 85 ? 1.954 -3.114 -12.577 1.00 97.31 85 VAL A CA 1
ATOM 623 C C . VAL A 1 85 ? 3.435 -3.438 -12.378 1.00 97.31 85 VAL A C 1
ATOM 625 O O . VAL A 1 85 ? 4.238 -3.181 -13.272 1.00 97.31 85 VAL A O 1
ATOM 628 N N . ALA A 1 86 ? 3.801 -4.080 -11.267 1.00 97.75 86 ALA A N 1
ATOM 629 C CA . ALA A 1 86 ? 5.176 -4.498 -11.004 1.00 97.75 86 ALA A CA 1
ATOM 630 C C . ALA A 1 86 ? 5.719 -5.423 -12.104 1.00 97.75 86 ALA A C 1
ATOM 632 O O . ALA A 1 86 ? 6.838 -5.220 -12.566 1.00 97.75 86 ALA A O 1
ATOM 633 N N . ALA A 1 87 ? 4.923 -6.386 -12.5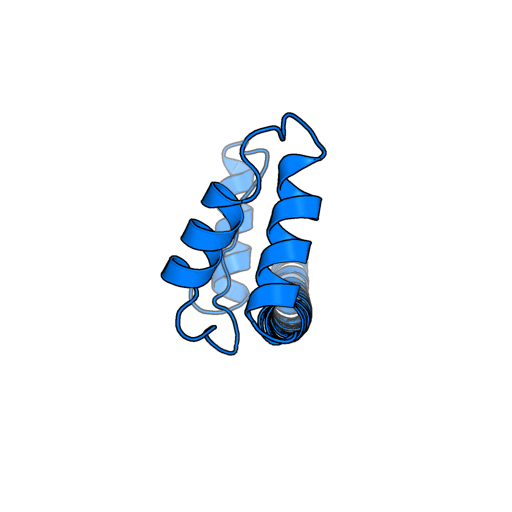83 1.00 97.81 87 ALA A N 1
ATOM 634 C CA . ALA A 1 87 ? 5.319 -7.265 -13.684 1.00 97.81 87 ALA A CA 1
ATOM 635 C C . ALA A 1 87 ? 5.553 -6.500 -15.001 1.00 97.81 87 ALA A C 1
ATOM 637 O O . ALA A 1 87 ? 6.503 -6.798 -15.727 1.00 97.81 87 ALA A O 1
ATOM 638 N N . GLN A 1 88 ? 4.725 -5.495 -15.306 1.00 97.19 88 GLN A N 1
ATOM 639 C CA . GLN A 1 88 ? 4.906 -4.642 -16.488 1.00 97.19 88 GLN A CA 1
ATOM 640 C C . GLN A 1 88 ? 6.199 -3.824 -16.404 1.00 97.19 88 GLN A C 1
ATOM 642 O O . GLN A 1 88 ? 6.953 -3.781 -17.376 1.00 97.19 88 GLN A O 1
ATOM 647 N N . VAL A 1 89 ? 6.469 -3.213 -15.245 1.00 97.62 89 VAL A N 1
ATOM 648 C CA . VAL A 1 89 ? 7.700 -2.447 -14.996 1.00 97.62 89 VAL A CA 1
ATOM 649 C C . VAL A 1 89 ? 8.921 -3.358 -15.059 1.00 97.62 89 VAL A C 1
ATOM 651 O O . VAL A 1 89 ? 9.896 -3.011 -15.711 1.00 97.62 89 VAL A O 1
ATOM 654 N N . ALA A 1 90 ? 8.866 -4.540 -14.439 1.00 97.06 90 ALA A N 1
ATOM 655 C CA . ALA A 1 90 ? 9.967 -5.499 -14.441 1.00 97.06 90 ALA A CA 1
ATOM 656 C C . ALA A 1 90 ? 10.317 -5.975 -15.858 1.00 97.06 90 ALA A C 1
ATOM 658 O O . ALA A 1 90 ? 11.494 -6.021 -16.208 1.00 97.06 90 ALA A O 1
ATOM 659 N N . ARG A 1 91 ? 9.310 -6.271 -16.694 1.00 97.62 91 ARG A N 1
ATOM 660 C CA . ARG A 1 91 ? 9.526 -6.612 -18.108 1.00 97.62 91 ARG A CA 1
ATOM 661 C C . ARG A 1 91 ? 10.196 -5.463 -18.863 1.00 97.62 91 ARG A C 1
ATOM 663 O O . ARG A 1 91 ? 11.221 -5.685 -19.490 1.00 97.62 91 ARG A O 1
ATOM 670 N N . ALA A 1 92 ? 9.650 -4.249 -18.758 1.00 96.88 92 ALA A N 1
ATOM 671 C CA . ALA A 1 92 ? 10.214 -3.075 -19.427 1.00 96.88 92 ALA A CA 1
ATOM 672 C C . ALA A 1 92 ? 11.627 -2.739 -18.925 1.00 96.88 92 ALA A C 1
ATOM 674 O O . ALA A 1 92 ? 12.452 -2.248 -19.681 1.00 96.88 92 ALA A O 1
ATOM 675 N N . PHE A 1 93 ? 11.922 -2.994 -17.649 1.00 96.31 93 PHE A N 1
ATOM 676 C CA . PHE A 1 93 ? 13.252 -2.800 -17.076 1.00 96.31 93 PHE A CA 1
ATOM 677 C C . PHE A 1 93 ? 14.260 -3.832 -17.593 1.00 96.31 93 PHE A C 1
ATOM 679 O O . PHE A 1 93 ? 15.400 -3.478 -17.868 1.00 96.31 93 PHE A O 1
ATOM 686 N N . ALA A 1 94 ? 13.849 -5.090 -17.773 1.00 96.12 94 ALA A N 1
ATOM 687 C CA . ALA A 1 94 ? 14.708 -6.131 -18.341 1.00 96.12 94 ALA A CA 1
ATOM 688 C C . ALA A 1 94 ? 15.135 -5.835 -19.793 1.00 96.12 94 ALA A C 1
ATOM 690 O O . ALA A 1 94 ? 16.167 -6.330 -20.233 1.00 96.12 94 ALA A O 1
ATOM 691 N N . GLU A 1 95 ? 14.365 -5.016 -20.514 1.00 93.75 95 GLU A N 1
ATOM 692 C CA . GLU A 1 95 ? 14.661 -4.557 -21.877 1.00 93.75 95 GLU A CA 1
ATOM 693 C C . GLU A 1 95 ? 15.593 -3.326 -21.925 1.00 93.75 95 GLU A C 1
ATOM 695 O O . GLU A 1 95 ? 16.044 -2.965 -23.006 1.00 93.75 95 GLU A O 1
ATOM 700 N N . ILE A 1 96 ? 15.895 -2.680 -20.785 1.00 87.12 96 ILE A N 1
ATOM 701 C CA . ILE A 1 96 ? 16.835 -1.535 -20.708 1.00 87.12 96 ILE A CA 1
ATOM 702 C C . ILE A 1 96 ? 18.309 -1.993 -20.775 1.00 87.12 96 ILE A C 1
ATOM 704 O O . ILE A 1 96 ? 19.198 -1.158 -20.938 1.00 87.12 96 ILE A O 1
ATOM 708 N N . GLY A 1 97 ? 18.564 -3.302 -20.657 1.00 59.72 97 GLY A N 1
ATOM 709 C CA . GLY A 1 97 ? 19.900 -3.906 -20.741 1.00 59.72 97 GLY A CA 1
ATOM 710 C C . GLY A 1 97 ? 20.573 -3.762 -22.101 1.00 59.72 97 GLY A C 1
ATOM 711 O O . GLY A 1 97 ? 19.910 -4.037 -23.125 1.00 59.72 97 GLY A O 1
#

Radius of gyration: 17.58 Å; chains: 1; bounding box: 41×19×46 Å